Protein AF-A0A1X2G6U3-F1 (afdb_monomer)

Structure (mmCIF, N/CA/C/O backbone):
data_AF-A0A1X2G6U3-F1
#
_entry.id   AF-A0A1X2G6U3-F1
#
loop_
_atom_site.group_PDB
_atom_site.id
_atom_site.type_symbol
_atom_site.label_atom_id
_atom_site.label_alt_id
_atom_site.label_comp_id
_atom_site.label_asym_id
_atom_site.label_entity_id
_atom_site.label_seq_id
_atom_site.pdbx_PDB_ins_code
_atom_site.Cartn_x
_atom_site.Cartn_y
_atom_site.Cartn_z
_atom_site.occupancy
_atom_site.B_iso_or_equiv
_atom_site.auth_seq_id
_atom_site.auth_comp_id
_atom_site.auth_asym_id
_atom_site.auth_atom_id
_atom_site.pdbx_PDB_model_num
ATOM 1 N N . TYR A 1 1 ? -3.311 -11.163 5.238 1.00 87.75 1 TYR A N 1
ATOM 2 C CA . TYR A 1 1 ? -4.043 -9.882 5.282 1.00 87.75 1 TYR A CA 1
ATOM 3 C C . TYR A 1 1 ? -3.046 -8.789 5.604 1.00 87.75 1 TYR A C 1
ATOM 5 O O . TYR A 1 1 ? -2.044 -9.113 6.230 1.00 87.75 1 TYR A O 1
ATOM 13 N N . TYR A 1 2 ? -3.281 -7.554 5.162 1.00 91.25 2 TYR A N 1
ATOM 14 C CA . TYR A 1 2 ? -2.396 -6.427 5.473 1.00 91.25 2 TYR A CA 1
ATOM 15 C C . TYR A 1 2 ? -2.404 -6.128 6.968 1.00 91.25 2 TYR A C 1
ATOM 17 O O . TYR A 1 2 ? -1.353 -5.968 7.567 1.00 91.25 2 TYR A O 1
ATOM 25 N N . ILE A 1 3 ? -3.585 -6.126 7.581 1.00 94.50 3 ILE A N 1
ATOM 26 C CA . ILE A 1 3 ? -3.752 -5.817 8.998 1.00 94.50 3 ILE A CA 1
ATOM 27 C C . ILE A 1 3 ? -4.195 -7.081 9.732 1.00 94.50 3 ILE A C 1
ATOM 29 O O . ILE A 1 3 ? -5.223 -7.676 9.395 1.00 94.50 3 ILE A O 1
ATOM 33 N N . GLY A 1 4 ? -3.410 -7.485 10.725 1.00 93.31 4 GLY A N 1
ATOM 34 C CA . GLY A 1 4 ? -3.736 -8.527 11.688 1.00 93.31 4 GLY A CA 1
ATOM 35 C C . GLY A 1 4 ? -4.617 -8.017 12.829 1.00 93.31 4 GLY A C 1
ATOM 36 O O . GLY A 1 4 ? -4.629 -6.825 13.141 1.00 93.31 4 GLY A O 1
ATOM 37 N N . GLN A 1 5 ? -5.329 -8.925 13.498 1.00 92.00 5 GLN A N 1
ATOM 38 C CA . GLN A 1 5 ? -6.223 -8.570 14.606 1.00 92.00 5 GLN A CA 1
ATOM 39 C C . GLN A 1 5 ? -5.439 -7.922 15.750 1.00 92.00 5 GLN A C 1
ATOM 41 O O . GLN A 1 5 ? -5.909 -6.964 16.356 1.00 92.00 5 GLN A O 1
ATOM 46 N N . ARG A 1 6 ? -4.225 -8.412 16.033 1.00 91.38 6 ARG A N 1
ATOM 47 C CA . ARG A 1 6 ? -3.395 -7.877 17.119 1.00 91.38 6 ARG A CA 1
ATOM 48 C C . ARG A 1 6 ? -2.986 -6.427 16.866 1.00 91.38 6 ARG A C 1
ATOM 50 O O . ARG A 1 6 ? -3.086 -5.613 17.779 1.00 91.38 6 ARG A O 1
ATOM 57 N N . ALA A 1 7 ? -2.538 -6.118 15.649 1.00 93.44 7 ALA A N 1
ATOM 58 C CA . ALA A 1 7 ? -2.133 -4.766 15.272 1.00 93.44 7 ALA A CA 1
ATOM 59 C C . ALA A 1 7 ? -3.330 -3.807 15.284 1.00 93.44 7 ALA A C 1
ATOM 61 O O . ALA A 1 7 ? -3.250 -2.733 15.873 1.00 93.44 7 ALA A O 1
ATOM 62 N N . ALA A 1 8 ? -4.465 -4.232 14.720 1.00 94.31 8 ALA A N 1
ATOM 63 C CA . ALA A 1 8 ? -5.680 -3.425 14.705 1.00 94.31 8 ALA A CA 1
ATOM 64 C C . ALA A 1 8 ? -6.175 -3.093 16.121 1.00 94.31 8 ALA A C 1
ATOM 66 O O . ALA A 1 8 ? -6.489 -1.941 16.412 1.00 94.31 8 ALA A O 1
ATOM 67 N N . THR A 1 9 ? -6.198 -4.084 17.020 1.00 91.81 9 THR A N 1
ATOM 68 C CA . THR A 1 9 ? -6.572 -3.870 18.424 1.00 91.81 9 THR A CA 1
ATOM 69 C C . THR A 1 9 ? -5.595 -2.935 19.133 1.00 91.81 9 THR A C 1
ATOM 71 O O . THR A 1 9 ? -6.043 -2.091 19.901 1.00 91.81 9 THR A O 1
ATOM 74 N N . ALA A 1 10 ? -4.286 -3.053 18.878 1.00 92.25 10 ALA A N 1
ATOM 75 C CA . ALA A 1 10 ? -3.291 -2.170 19.483 1.00 92.25 10 ALA A CA 1
ATOM 76 C C . ALA A 1 10 ? -3.537 -0.701 19.101 1.00 92.25 10 ALA A C 1
ATOM 78 O O . ALA A 1 10 ? -3.683 0.125 19.996 1.00 92.25 10 ALA A O 1
ATOM 79 N N . ILE A 1 11 ? -3.700 -0.406 17.806 1.00 93.19 11 ILE A N 1
ATOM 80 C CA . ILE A 1 11 ? -3.955 0.957 17.307 1.00 93.19 11 ILE A CA 1
ATOM 81 C C . ILE A 1 11 ? -5.259 1.521 17.883 1.00 93.19 11 ILE A C 1
ATOM 83 O O . ILE A 1 11 ? -5.295 2.633 18.396 1.00 93.19 11 ILE A O 1
ATOM 87 N N . ILE A 1 12 ? -6.344 0.745 17.852 1.00 92.31 12 ILE A N 1
ATOM 88 C CA . ILE A 1 12 ? -7.645 1.211 18.356 1.00 92.31 12 ILE A CA 1
ATOM 89 C C . ILE A 1 12 ? -7.614 1.447 19.866 1.00 92.31 12 ILE A C 1
ATOM 91 O O . ILE A 1 12 ? -8.265 2.371 20.356 1.00 92.31 12 ILE A O 1
ATOM 95 N N . SER A 1 13 ? -6.834 0.647 20.600 1.00 89.56 13 SER A N 1
ATOM 96 C CA . SER A 1 13 ? -6.711 0.794 22.048 1.00 89.56 13 SER A CA 1
ATOM 97 C C . SER A 1 13 ? -6.040 2.101 22.484 1.00 89.56 13 SER A C 1
ATOM 99 O O . SER A 1 13 ? -6.204 2.510 23.632 1.00 89.56 13 SER A O 1
ATOM 101 N N . GLU A 1 14 ? -5.335 2.788 21.578 1.00 87.44 14 GLU A N 1
ATOM 102 C CA . GLU A 1 14 ? -4.758 4.109 21.847 1.00 87.44 14 GLU A CA 1
ATOM 103 C C . GLU A 1 14 ? -5.831 5.193 22.013 1.00 87.44 14 GLU A C 1
ATOM 105 O O . GLU A 1 14 ? -5.627 6.137 22.775 1.00 87.44 14 GLU A O 1
ATOM 110 N N . ALA A 1 15 ? -6.987 5.048 21.354 1.00 81.56 15 ALA A N 1
ATOM 111 C CA . ALA A 1 15 ? -8.113 5.975 21.487 1.00 81.56 15 ALA A CA 1
ATOM 112 C C . ALA A 1 15 ? -9.044 5.632 22.667 1.00 81.56 15 ALA A C 1
ATOM 114 O O . ALA A 1 15 ? -9.817 6.473 23.114 1.00 81.56 15 ALA A O 1
ATOM 115 N N . GLY A 1 16 ? -9.002 4.402 23.190 1.00 80.62 16 GLY A N 1
ATOM 116 C CA . GLY A 1 16 ? -9.842 3.989 24.315 1.00 80.62 16 GLY A CA 1
ATOM 117 C C . GLY A 1 16 ? -9.989 2.475 24.450 1.00 80.62 16 GLY A C 1
ATOM 118 O O . GLY A 1 16 ? -9.319 1.698 23.783 1.00 80.62 16 GLY A O 1
ATOM 119 N N . SER A 1 17 ? -10.899 2.013 25.310 1.00 83.88 17 SER A N 1
ATOM 120 C CA . SER A 1 17 ? -11.164 0.572 25.510 1.00 83.88 17 SER A CA 1
ATOM 121 C C . SER A 1 17 ? -12.104 -0.013 24.445 1.00 83.88 17 SER A C 1
ATOM 123 O O . SER A 1 17 ? -13.059 -0.718 24.771 1.00 83.88 17 SER A O 1
ATOM 125 N N . TYR A 1 18 ? -11.851 0.293 23.173 1.00 85.88 18 TYR A N 1
ATOM 126 C CA . TYR A 1 18 ? -12.651 -0.178 22.044 1.00 85.88 18 TYR A CA 1
ATOM 127 C C . TYR A 1 18 ? -12.038 -1.424 21.407 1.00 85.88 18 TYR A C 1
ATOM 129 O O . TYR A 1 18 ? -10.840 -1.690 21.511 1.00 85.88 18 TYR A O 1
ATOM 137 N N . GLN A 1 19 ? -12.876 -2.205 20.731 1.00 87.19 19 GLN A N 1
ATOM 138 C CA . GLN A 1 19 ? -12.450 -3.376 19.974 1.00 87.19 19 GLN A CA 1
ATOM 139 C C . GLN A 1 19 ? -13.034 -3.316 18.569 1.00 87.19 19 GLN A C 1
ATOM 141 O O . GLN A 1 19 ? -14.198 -2.965 18.387 1.00 87.19 19 GLN A O 1
ATOM 146 N N . ILE A 1 20 ? -12.234 -3.709 17.580 1.00 91.56 20 ILE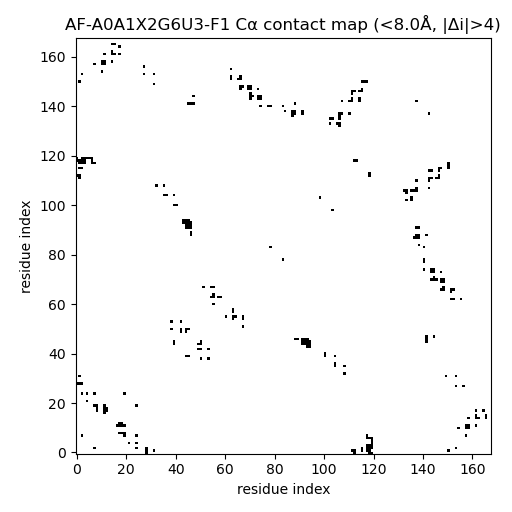 A N 1
ATOM 147 C CA . ILE A 1 20 ? -12.707 -3.884 16.209 1.00 91.56 20 ILE A CA 1
ATOM 148 C C . ILE A 1 20 ? -13.248 -5.290 16.004 1.00 91.56 20 ILE A C 1
ATOM 150 O O . ILE A 1 20 ? -12.589 -6.283 16.330 1.00 91.56 20 ILE A O 1
ATOM 154 N N . SER A 1 21 ? -14.448 -5.370 15.433 1.00 93.19 21 SER A N 1
ATOM 155 C CA . SER A 1 21 ? -15.021 -6.641 15.008 1.00 93.19 21 SER A CA 1
ATOM 156 C C . SER A 1 21 ? -14.231 -7.226 13.836 1.00 93.19 21 SER A C 1
ATOM 158 O O . SER A 1 21 ? -13.657 -6.504 13.016 1.00 93.19 21 SER A O 1
ATOM 160 N N . SER A 1 22 ? -14.226 -8.554 13.724 1.00 93.12 22 SER A N 1
ATOM 161 C CA . SER A 1 22 ? -13.545 -9.236 12.620 1.00 93.12 22 SER A CA 1
ATOM 162 C C . SER A 1 22 ? -14.102 -8.833 11.250 1.00 93.12 22 SER A C 1
ATOM 164 O O . SER A 1 22 ? -13.326 -8.664 10.314 1.00 93.12 22 SER A O 1
ATOM 166 N N . ASP A 1 23 ? -15.411 -8.589 11.144 1.00 94.69 23 ASP A N 1
ATOM 167 C CA . ASP A 1 23 ? -16.059 -8.167 9.895 1.00 94.69 23 ASP A CA 1
ATOM 168 C C . ASP A 1 23 ? -15.616 -6.760 9.457 1.00 94.69 23 ASP A C 1
ATOM 170 O O . ASP A 1 23 ? -15.350 -6.519 8.275 1.00 94.69 23 ASP A O 1
ATOM 174 N N . ALA A 1 24 ? -15.478 -5.827 10.408 1.00 94.31 24 ALA A N 1
ATOM 175 C CA . ALA A 1 24 ? -14.969 -4.487 10.125 1.00 94.31 24 ALA A CA 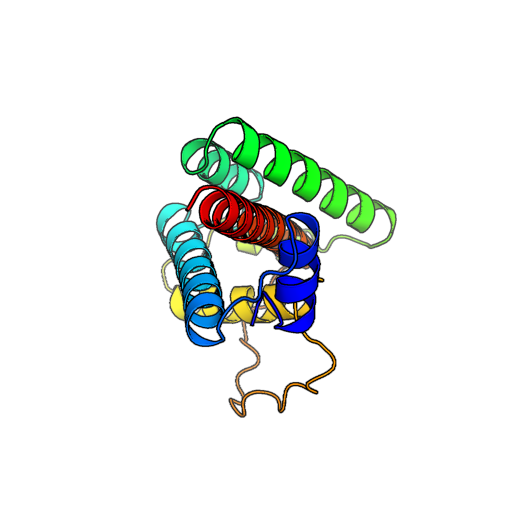1
ATOM 176 C C . ALA A 1 24 ? -13.500 -4.543 9.685 1.00 94.31 24 ALA A C 1
ATOM 178 O O . ALA A 1 24 ? -13.131 -3.945 8.674 1.00 94.31 24 ALA A O 1
ATOM 179 N N . LEU A 1 25 ? -12.672 -5.328 10.379 1.00 95.25 25 LEU A N 1
ATOM 180 C CA . LEU A 1 25 ? -11.272 -5.524 10.004 1.00 95.25 25 LEU A CA 1
ATOM 181 C C . LEU A 1 25 ? -11.126 -6.185 8.622 1.00 95.25 25 LEU A C 1
ATOM 183 O O . LEU A 1 25 ? -10.251 -5.807 7.837 1.00 95.25 25 LEU A O 1
ATOM 187 N N 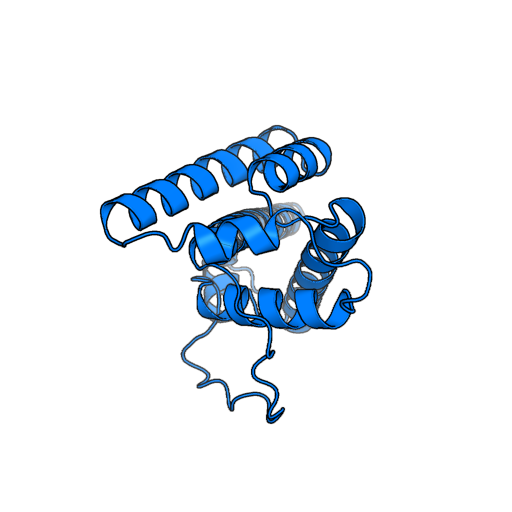. GLN A 1 26 ? -11.985 -7.154 8.300 1.00 95.44 26 GLN A N 1
ATOM 188 C CA . GLN A 1 26 ? -12.026 -7.771 6.977 1.00 95.44 26 GLN A CA 1
ATOM 189 C C . GLN A 1 26 ? -12.386 -6.743 5.900 1.00 95.44 26 GLN A C 1
ATOM 191 O O . GLN A 1 26 ? -11.730 -6.704 4.859 1.00 95.44 26 GLN A O 1
ATOM 196 N N . SER A 1 27 ? -13.367 -5.881 6.168 1.00 97.12 27 SER A N 1
ATOM 197 C CA . SER A 1 27 ? -13.784 -4.814 5.251 1.00 97.12 27 SER A CA 1
ATOM 198 C C . SER A 1 27 ? -12.655 -3.811 4.987 1.00 97.12 27 SER A C 1
ATOM 200 O O . SER A 1 27 ? -12.425 -3.437 3.839 1.00 97.12 27 SER A O 1
ATOM 202 N N . ILE A 1 28 ? -11.882 -3.432 6.014 1.00 96.56 28 ILE A N 1
ATOM 203 C CA . ILE A 1 28 ? -10.704 -2.561 5.846 1.00 96.56 28 ILE A CA 1
ATOM 204 C C . ILE A 1 28 ? -9.641 -3.248 4.978 1.00 96.56 28 ILE A C 1
ATOM 206 O O . ILE A 1 28 ? -9.093 -2.636 4.066 1.00 96.56 28 ILE A O 1
ATOM 210 N N . ASN A 1 29 ? -9.362 -4.533 5.210 1.00 96.69 29 ASN A N 1
ATOM 211 C CA . ASN A 1 29 ? -8.399 -5.269 4.390 1.00 96.69 29 ASN A CA 1
ATOM 212 C C . ASN A 1 29 ? -8.846 -5.391 2.922 1.00 96.69 29 ASN A C 1
ATOM 214 O O . ASN A 1 29 ? -8.013 -5.262 2.028 1.00 96.69 2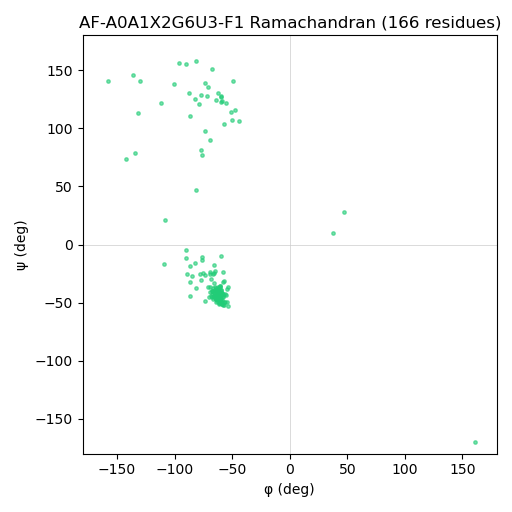9 ASN A O 1
ATOM 218 N N . GLN A 1 30 ? -10.140 -5.608 2.670 1.00 97.00 30 GLN A N 1
ATOM 219 C CA . GLN A 1 30 ? -10.706 -5.614 1.315 1.00 97.00 30 GLN A CA 1
ATOM 220 C C . GLN A 1 30 ? -10.607 -4.235 0.656 1.00 97.00 30 GLN A C 1
ATOM 222 O O . GLN A 1 30 ? -10.267 -4.135 -0.518 1.00 97.00 30 GLN A O 1
ATOM 227 N N . PHE A 1 31 ? -10.833 -3.162 1.416 1.00 96.88 31 PHE A N 1
ATOM 228 C CA . PHE A 1 31 ? -10.626 -1.804 0.926 1.00 96.88 31 PHE A CA 1
ATOM 229 C C . PHE A 1 31 ? -9.170 -1.569 0.487 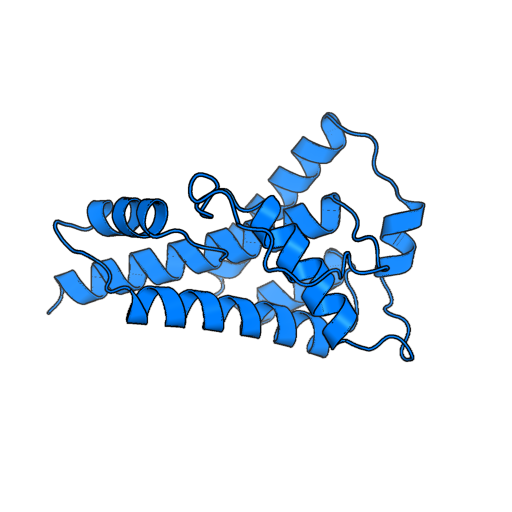1.00 96.88 31 PHE A C 1
ATOM 231 O O . PHE A 1 31 ? -8.943 -1.019 -0.587 1.00 96.88 31 PHE A O 1
ATOM 238 N N . LEU A 1 32 ? -8.177 -2.027 1.259 1.00 96.88 32 LEU A N 1
ATOM 239 C CA . LEU A 1 32 ? -6.761 -1.916 0.876 1.00 96.88 32 LEU A CA 1
ATOM 240 C C . LEU A 1 32 ? -6.424 -2.732 -0.384 1.00 96.88 32 LEU A C 1
ATOM 242 O O . LEU A 1 32 ? -5.658 -2.265 -1.229 1.00 96.88 32 LEU A O 1
ATOM 246 N N . ASP A 1 33 ? -7.028 -3.914 -0.536 1.00 96.25 33 ASP A N 1
ATOM 247 C CA . ASP A 1 33 ? -6.923 -4.729 -1.752 1.00 96.25 33 ASP A CA 1
ATOM 248 C C . ASP A 1 33 ? -7.419 -3.962 -2.994 1.00 96.25 33 ASP A C 1
ATOM 250 O O . ASP A 1 33 ? -6.735 -3.934 -4.026 1.00 96.25 33 ASP A O 1
ATOM 254 N N . GLU A 1 34 ? -8.568 -3.290 -2.877 1.00 96.00 34 GLU A N 1
ATOM 255 C CA . GLU A 1 34 ? -9.160 -2.467 -3.939 1.00 96.00 34 GLU A CA 1
ATOM 256 C C . GLU A 1 34 ? -8.361 -1.192 -4.224 1.00 96.00 34 GLU A C 1
ATOM 258 O O . GLU A 1 34 ? -8.218 -0.797 -5.384 1.00 96.00 34 GLU A O 1
ATOM 263 N N . VAL A 1 35 ? -7.786 -0.558 -3.197 1.00 95.00 35 VAL A N 1
ATOM 264 C CA . VAL A 1 35 ? -6.867 0.578 -3.367 1.00 95.00 35 VAL A CA 1
ATOM 265 C C . VAL A 1 35 ? -5.666 0.158 -4.208 1.00 95.00 35 VAL A C 1
ATOM 267 O O . VAL A 1 35 ? -5.331 0.844 -5.176 1.00 95.00 35 VAL A O 1
ATOM 270 N N . LEU A 1 36 ? -5.045 -0.981 -3.886 1.00 96.06 36 LEU A N 1
ATOM 271 C CA . LEU A 1 36 ? -3.898 -1.486 -4.636 1.00 96.06 36 LEU A CA 1
ATOM 272 C C . LEU A 1 36 ? -4.279 -1.822 -6.086 1.00 96.06 36 LEU A C 1
ATOM 274 O O . LEU A 1 36 ? -3.561 -1.440 -7.011 1.00 96.06 36 LEU A O 1
ATOM 278 N N . MET A 1 37 ? -5.416 -2.493 -6.301 1.00 95.44 37 MET A N 1
ATOM 279 C CA . MET A 1 37 ? -5.914 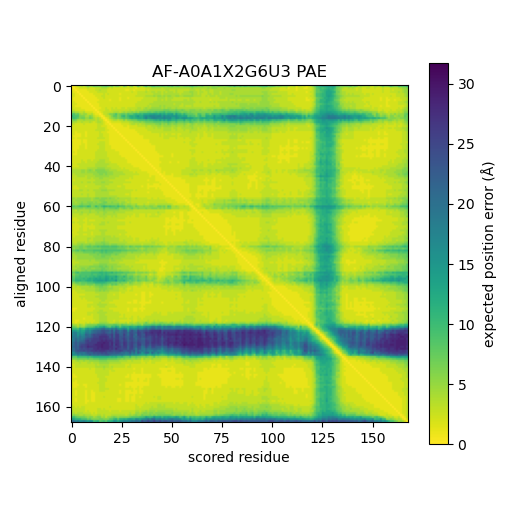-2.799 -7.647 1.00 95.44 37 MET A CA 1
ATOM 280 C C . MET A 1 37 ? -6.171 -1.521 -8.453 1.00 95.44 37 MET A C 1
ATOM 282 O O . MET A 1 37 ? -5.699 -1.388 -9.584 1.00 95.44 37 MET A O 1
ATOM 286 N N . THR A 1 38 ? -6.871 -0.556 -7.856 1.00 95.06 38 THR A N 1
ATOM 287 C CA . THR A 1 38 ? -7.202 0.724 -8.492 1.00 95.06 38 THR A CA 1
ATOM 288 C C . THR A 1 38 ? -5.942 1.494 -8.863 1.00 95.06 38 THR A C 1
ATOM 290 O O . THR A 1 38 ? -5.854 2.021 -9.971 1.00 95.06 38 THR A O 1
ATOM 293 N N . LEU A 1 39 ? -4.946 1.530 -7.975 1.00 94.69 39 LEU A N 1
ATOM 294 C CA . LEU A 1 39 ? -3.668 2.181 -8.238 1.00 94.69 39 LEU A CA 1
ATOM 295 C C . LEU A 1 39 ? -3.011 1.594 -9.494 1.00 94.69 39 LEU A C 1
ATOM 297 O O . LEU A 1 39 ? -2.724 2.338 -10.428 1.00 94.69 39 LEU A O 1
ATOM 301 N N . ILE A 1 40 ? -2.869 0.267 -9.566 1.00 93.69 40 ILE A N 1
ATOM 302 C CA . ILE A 1 40 ? -2.248 -0.419 -10.709 1.00 93.69 40 ILE A CA 1
ATOM 303 C C . ILE A 1 40 ? -3.042 -0.179 -12.003 1.00 93.69 40 ILE A C 1
ATOM 305 O O . ILE A 1 40 ? -2.452 0.091 -13.049 1.00 93.69 40 ILE A O 1
ATOM 309 N N . GLN A 1 41 ? -4.377 -0.240 -11.952 1.00 93.62 41 GLN A N 1
ATOM 310 C CA . GLN A 1 41 ? -5.236 0.012 -13.115 1.00 93.62 41 GLN A CA 1
ATOM 311 C C . GLN A 1 41 ? -5.100 1.443 -13.650 1.00 93.62 41 GLN A C 1
ATOM 313 O O . GLN A 1 41 ? -5.171 1.666 -14.860 1.00 93.62 41 GLN A O 1
ATOM 318 N N . ARG A 1 42 ? -4.929 2.423 -12.756 1.00 93.50 42 ARG A N 1
ATOM 319 C CA . ARG A 1 42 ? -4.832 3.842 -13.118 1.00 93.50 42 ARG A CA 1
ATOM 320 C C . ARG A 1 42 ? -3.439 4.238 -13.580 1.00 93.50 42 ARG A C 1
ATOM 322 O O . ARG A 1 42 ? -3.336 5.067 -14.480 1.00 93.50 42 ARG A O 1
ATOM 329 N N . THR A 1 43 ? -2.391 3.687 -12.973 1.00 92.88 43 THR A N 1
ATOM 330 C CA . THR A 1 43 ? -1.009 4.033 -13.320 1.00 92.88 43 THR A CA 1
ATOM 331 C C . THR A 1 43 ? -0.475 3.202 -14.479 1.00 92.88 43 THR A C 1
ATOM 333 O O . THR A 1 43 ? 0.358 3.705 -15.227 1.00 92.88 43 THR A O 1
ATOM 336 N N . GLN A 1 44 ? -0.907 1.939 -14.613 1.00 92.44 44 GLN A N 1
ATOM 337 C CA . GLN A 1 44 ? -0.320 0.934 -15.519 1.00 92.44 44 GLN A CA 1
ATOM 338 C C . GLN A 1 44 ? 1.220 0.871 -15.424 1.00 92.44 44 GLN A C 1
ATOM 340 O O . GLN A 1 44 ? 1.931 0.538 -16.371 1.00 92.44 44 GLN A O 1
ATOM 345 N N . SER A 1 45 ? 1.741 1.231 -14.251 1.00 94.06 45 SER A N 1
ATOM 346 C CA . SER A 1 45 ? 3.150 1.490 -13.988 1.00 94.06 45 SER A CA 1
ATOM 347 C C . SER A 1 45 ? 3.420 1.331 -12.498 1.00 94.06 45 SER A C 1
ATOM 349 O O . SER A 1 45 ? 2.613 1.759 -11.667 1.00 94.06 45 SER A O 1
ATOM 351 N N . LEU A 1 46 ? 4.572 0.750 -12.167 1.00 95.25 46 LEU A N 1
ATOM 352 C CA . LEU A 1 46 ? 5.107 0.691 -10.806 1.00 95.25 46 LEU A CA 1
ATOM 353 C C . LEU A 1 46 ? 6.329 1.607 -10.636 1.00 95.25 46 LEU A C 1
ATOM 355 O O . LEU A 1 46 ? 7.137 1.407 -9.731 1.00 95.25 46 LEU A O 1
ATOM 359 N N . ASP A 1 47 ? 6.477 2.609 -11.509 1.00 96.88 47 ASP A N 1
ATOM 360 C CA . ASP A 1 47 ? 7.436 3.692 -11.303 1.00 96.88 47 ASP A CA 1
ATOM 361 C C . ASP A 1 47 ? 7.034 4.485 -10.054 1.00 96.88 47 ASP A C 1
ATOM 363 O O . ASP A 1 47 ? 5.914 5.000 -9.969 1.00 96.88 47 ASP A O 1
ATOM 367 N N . LEU A 1 48 ? 7.948 4.612 -9.089 1.00 97.56 48 LEU A N 1
ATOM 368 C CA . LEU A 1 48 ? 7.664 5.297 -7.829 1.00 97.56 48 LEU A CA 1
ATOM 369 C C . LEU A 1 48 ? 7.222 6.747 -8.038 1.00 97.56 48 LEU A C 1
ATOM 371 O O . LEU A 1 48 ? 6.396 7.245 -7.280 1.00 97.56 48 LEU A O 1
ATOM 375 N N . SER A 1 49 ? 7.722 7.423 -9.076 1.00 97.50 49 SER A N 1
ATOM 376 C CA . SER A 1 49 ? 7.317 8.798 -9.386 1.00 97.50 49 SER A CA 1
ATOM 377 C C . SER A 1 49 ? 5.856 8.882 -9.843 1.00 97.50 49 SER A C 1
ATOM 379 O O . SER A 1 49 ? 5.122 9.771 -9.407 1.00 97.50 49 SER A O 1
ATOM 381 N N . VAL A 1 50 ? 5.404 7.917 -10.650 1.00 97.25 50 VAL A N 1
ATOM 382 C CA . VAL A 1 50 ? 4.017 7.821 -11.125 1.00 97.25 50 VAL A CA 1
ATOM 383 C C . VAL A 1 50 ? 3.089 7.444 -9.973 1.00 97.25 50 VAL A C 1
ATOM 385 O O . VAL A 1 50 ? 2.052 8.085 -9.783 1.00 97.25 50 VAL A O 1
ATOM 388 N N . VAL A 1 51 ? 3.486 6.456 -9.163 1.00 96.94 51 VAL A N 1
ATOM 389 C CA . VAL A 1 51 ? 2.765 6.049 -7.947 1.00 96.94 51 VAL A CA 1
ATOM 390 C C . VAL A 1 51 ? 2.618 7.237 -6.998 1.00 96.94 51 VAL A C 1
ATOM 392 O O . VAL A 1 51 ? 1.502 7.555 -6.590 1.00 96.94 51 VAL A O 1
ATOM 395 N N . LYS A 1 52 ? 3.711 7.954 -6.714 1.00 97.62 52 LYS A N 1
ATOM 396 C CA . LYS A 1 52 ? 3.721 9.164 -5.883 1.00 97.62 52 LYS A CA 1
ATOM 397 C C . LYS A 1 52 ? 2.716 10.197 -6.368 1.00 97.62 52 LYS A C 1
ATOM 399 O O . LYS A 1 52 ? 1.888 10.666 -5.588 1.00 97.62 52 LYS A O 1
ATOM 404 N N . SER A 1 53 ? 2.775 10.559 -7.648 1.00 96.62 53 SER A N 1
ATOM 405 C CA . SER A 1 53 ? 1.845 11.530 -8.225 1.00 96.62 53 SER A CA 1
ATOM 406 C C . SER A 1 53 ? 0.394 11.068 -8.108 1.00 96.62 53 SER A C 1
ATOM 408 O O . SER A 1 53 ? -0.474 11.876 -7.785 1.00 96.62 53 SER A O 1
ATOM 410 N N . HIS A 1 54 ? 0.120 9.781 -8.328 1.00 95.50 54 HIS A N 1
ATOM 411 C CA . HIS A 1 54 ? -1.230 9.239 -8.217 1.00 95.50 54 HIS A CA 1
ATOM 412 C C . HIS A 1 54 ? -1.753 9.277 -6.774 1.00 95.50 54 HIS A C 1
ATOM 414 O O . HIS A 1 54 ? -2.854 9.766 -6.531 1.00 95.50 54 HIS A O 1
ATOM 420 N N . VAL A 1 55 ? -0.943 8.845 -5.808 1.00 95.12 55 VAL A N 1
ATOM 421 C CA . VAL A 1 55 ? -1.295 8.828 -4.380 1.00 95.12 55 VAL A CA 1
ATOM 422 C C . VAL A 1 55 ? -1.547 10.237 -3.844 1.00 95.12 55 VAL A C 1
ATOM 424 O O . VAL A 1 55 ? -2.536 10.457 -3.148 1.00 95.12 55 VAL A O 1
ATOM 427 N N . LEU A 1 56 ? -0.714 11.217 -4.216 1.00 95.75 56 LEU A N 1
ATOM 428 C CA . LEU A 1 56 ? -0.903 12.619 -3.815 1.00 95.75 56 LEU A CA 1
ATOM 429 C C . LEU A 1 56 ? -2.171 13.257 -4.399 1.00 95.75 56 LEU A C 1
ATOM 431 O O . LEU A 1 56 ? -2.680 14.215 -3.819 1.00 95.75 56 LEU A O 1
ATOM 435 N N . ASN A 1 57 ? -2.665 12.747 -5.529 1.00 93.00 57 ASN A N 1
ATOM 436 C CA . ASN A 1 57 ? -3.925 13.187 -6.128 1.00 93.00 57 ASN A CA 1
ATOM 437 C C . ASN A 1 57 ? -5.144 12.464 -5.536 1.00 93.00 57 ASN A C 1
ATOM 439 O O . ASN A 1 57 ? -6.243 13.014 -5.570 1.00 93.00 57 ASN A O 1
ATOM 443 N N . LEU A 1 58 ? -4.965 11.240 -5.033 1.00 89.75 58 LEU A N 1
ATOM 444 C CA . LEU A 1 58 ? -6.045 10.399 -4.517 1.00 89.75 58 LEU A CA 1
ATOM 445 C C . LEU A 1 58 ? -6.353 10.669 -3.039 1.00 89.75 58 LEU A C 1
ATOM 447 O O . LEU A 1 58 ? -7.518 10.723 -2.652 1.00 89.75 58 LEU A O 1
ATOM 451 N N . LEU A 1 59 ? -5.320 10.802 -2.204 1.00 90.44 59 LEU A N 1
ATOM 452 C CA . LEU A 1 59 ? -5.474 10.883 -0.752 1.00 90.44 59 LEU A CA 1
ATOM 453 C C . LEU A 1 59 ? -5.644 12.328 -0.258 1.00 90.44 59 LEU A C 1
ATOM 455 O O . LEU A 1 59 ? -5.135 13.267 -0.880 1.00 90.44 59 LEU A O 1
ATOM 459 N N . PRO A 1 60 ? -6.286 12.533 0.912 1.00 90.31 60 PRO A N 1
ATOM 460 C CA . PRO A 1 60 ? -6.275 13.819 1.599 1.00 90.31 60 PRO A CA 1
ATOM 461 C C . PRO A 1 60 ? -4.853 14.373 1.736 1.00 90.31 60 PRO A C 1
ATOM 463 O O . PRO A 1 60 ? -3.908 13.638 2.023 1.00 90.31 60 PRO A O 1
ATOM 466 N N . ARG A 1 61 ? -4.695 15.691 1.558 1.00 85.88 61 ARG A N 1
ATOM 467 C CA . ARG A 1 61 ? -3.382 16.332 1.363 1.00 85.88 61 ARG A CA 1
ATOM 468 C C . ARG A 1 61 ? -2.353 16.021 2.457 1.00 85.88 61 ARG A C 1
ATOM 470 O O . ARG A 1 61 ? -1.174 15.911 2.136 1.00 85.88 61 ARG A O 1
ATOM 477 N N . SER A 1 62 ? -2.761 15.938 3.723 1.00 91.31 62 SER A N 1
ATOM 478 C CA . SER A 1 62 ? -1.867 15.582 4.836 1.00 91.31 62 SER A CA 1
ATOM 479 C C . SER A 1 62 ? -1.512 14.096 4.823 1.00 91.31 62 SER A C 1
ATOM 481 O O . SER A 1 62 ? -0.330 13.770 4.856 1.00 91.31 62 SER A O 1
ATOM 483 N N . LEU A 1 63 ? -2.509 13.214 4.691 1.00 92.19 63 LEU A N 1
ATOM 484 C CA . LEU A 1 63 ? -2.317 11.763 4.644 1.00 92.19 63 LEU A CA 1
ATOM 485 C C . LEU A 1 63 ? -1.401 11.354 3.488 1.00 92.19 63 LEU A C 1
ATOM 487 O O . LEU A 1 63 ? -0.401 10.679 3.706 1.00 92.19 63 LEU A O 1
ATOM 491 N N . GLY A 1 64 ? -1.702 11.822 2.273 1.00 94.44 64 GLY A N 1
ATOM 492 C CA . GLY A 1 64 ? -0.906 11.508 1.091 1.00 94.44 64 GLY A CA 1
ATOM 493 C C . GLY A 1 64 ? 0.537 11.988 1.221 1.00 94.44 64 GLY A C 1
ATOM 494 O O . GLY A 1 64 ? 1.458 11.244 0.913 1.00 94.44 64 GLY A O 1
ATOM 495 N N . LYS A 1 65 ? 0.768 13.207 1.725 1.00 96.44 65 LYS A N 1
ATOM 496 C CA . LYS A 1 65 ? 2.135 13.713 1.925 1.00 96.44 65 LYS A CA 1
ATOM 497 C C . LYS A 1 65 ? 2.917 12.893 2.943 1.00 96.44 65 LYS A C 1
ATOM 499 O O . LYS A 1 65 ? 4.059 12.556 2.657 1.00 96.44 65 LYS A O 1
ATOM 504 N N . ASN A 1 66 ? 2.317 12.593 4.092 1.00 96.38 66 ASN A N 1
ATOM 505 C CA . ASN A 1 66 ? 2.987 11.842 5.150 1.00 96.38 66 ASN A CA 1
ATOM 506 C C . ASN A 1 66 ? 3.327 10.425 4.672 1.00 96.38 66 ASN A C 1
ATOM 508 O O . ASN A 1 66 ? 4.479 10.021 4.772 1.00 96.38 66 ASN A O 1
ATOM 512 N N . ALA A 1 67 ? 2.370 9.739 4.036 1.00 97.00 67 ALA A N 1
ATOM 513 C CA . ALA A 1 67 ? 2.578 8.405 3.477 1.00 97.00 67 ALA A CA 1
ATOM 514 C C . ALA A 1 67 ? 3.714 8.368 2.440 1.00 97.00 67 ALA A C 1
ATOM 516 O O . ALA A 1 67 ? 4.540 7.463 2.455 1.00 97.00 67 ALA A O 1
ATOM 517 N N . ILE A 1 68 ? 3.785 9.367 1.552 1.00 98.12 68 ILE A N 1
ATOM 518 C CA . ILE A 1 68 ? 4.859 9.458 0.554 1.00 98.12 68 ILE A CA 1
ATOM 519 C C . ILE A 1 68 ? 6.216 9.743 1.194 1.00 98.12 68 ILE A C 1
ATOM 521 O O . ILE A 1 68 ? 7.203 9.146 0.774 1.00 98.12 68 ILE A O 1
ATOM 525 N N . VAL A 1 69 ? 6.285 10.648 2.174 1.00 98.06 69 VAL A N 1
ATOM 526 C CA . VAL A 1 69 ? 7.546 10.965 2.862 1.00 98.06 69 VAL A CA 1
ATOM 527 C C . VAL A 1 69 ? 8.091 9.730 3.570 1.00 98.06 69 VAL A C 1
ATOM 529 O O . VAL A 1 69 ? 9.274 9.431 3.413 1.00 98.06 69 VAL A O 1
ATOM 532 N N . GLU A 1 70 ? 7.239 8.992 4.281 1.00 97.62 70 GLU A N 1
A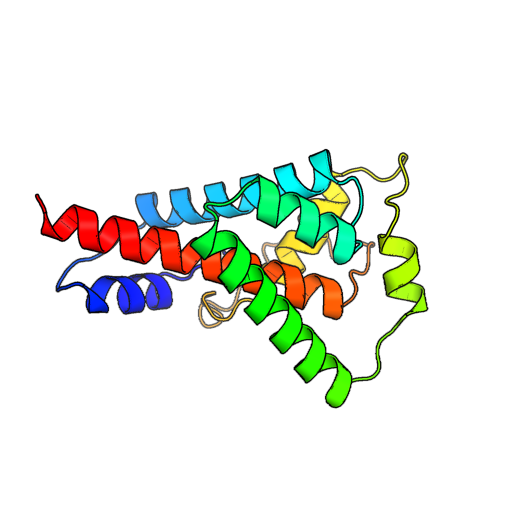TOM 533 C CA . GLU A 1 70 ? 7.666 7.771 4.962 1.00 97.62 70 GLU A CA 1
ATOM 534 C C . GLU A 1 70 ? 8.104 6.696 3.965 1.00 97.62 70 GLU A C 1
ATOM 536 O O . GLU A 1 70 ? 9.175 6.113 4.103 1.00 97.62 70 GLU A O 1
ATOM 541 N N . ALA A 1 71 ? 7.336 6.485 2.894 1.00 98.31 71 ALA A N 1
ATOM 542 C CA . ALA A 1 71 ? 7.686 5.508 1.869 1.00 98.31 71 ALA A CA 1
ATOM 543 C C . ALA A 1 71 ? 9.024 5.835 1.176 1.00 98.31 71 ALA A C 1
ATOM 545 O O . ALA A 1 71 ? 9.814 4.938 0.876 1.00 98.31 71 ALA A O 1
ATOM 546 N N . GLU A 1 72 ? 9.312 7.119 0.934 1.00 98.19 72 GLU A N 1
ATOM 547 C CA . GLU A 1 72 ? 10.611 7.565 0.414 1.00 98.19 72 GLU A CA 1
ATOM 548 C C . GLU A 1 72 ? 11.748 7.331 1.422 1.00 98.19 72 GLU A C 1
ATOM 550 O O . GLU A 1 72 ? 12.850 6.953 1.014 1.00 98.19 72 GLU A O 1
ATOM 555 N N . LEU A 1 73 ? 11.492 7.518 2.721 1.00 98.19 73 LEU A N 1
ATOM 556 C CA . LEU A 1 73 ? 12.463 7.263 3.784 1.00 98.19 73 LEU A CA 1
ATOM 557 C C . LEU A 1 73 ? 12.781 5.768 3.918 1.00 98.19 73 LEU A C 1
ATOM 559 O O . LEU A 1 73 ? 13.954 5.404 3.982 1.00 98.19 73 LEU A O 1
ATOM 563 N N . GLU A 1 74 ? 11.768 4.906 3.896 1.00 97.44 74 GLU A N 1
ATOM 564 C CA . GLU A 1 74 ? 11.930 3.449 3.958 1.00 97.44 74 GLU A CA 1
ATOM 565 C C . GLU A 1 74 ? 12.71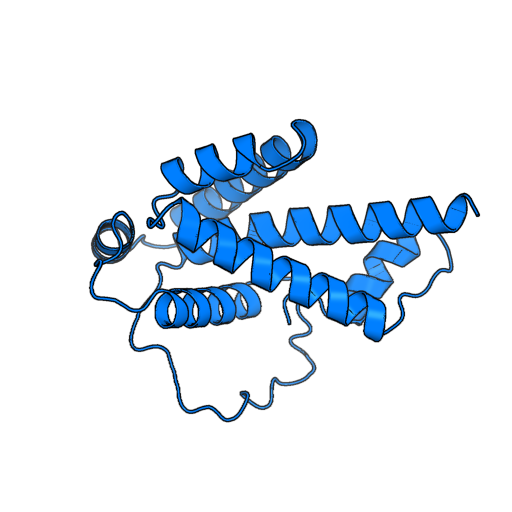1 2.912 2.753 1.00 97.44 74 GLU A C 1
ATOM 567 O O . GLU A 1 74 ? 13.677 2.158 2.899 1.00 97.44 74 GLU A O 1
ATOM 572 N N . VAL A 1 75 ? 12.390 3.381 1.542 1.00 97.31 75 VAL A N 1
ATOM 573 C CA . VAL A 1 75 ? 13.161 3.036 0.337 1.00 97.31 75 VAL A CA 1
ATOM 574 C C . VAL A 1 75 ? 14.608 3.516 0.431 1.00 97.31 75 VAL A C 1
ATOM 576 O O . VAL A 1 75 ? 15.523 2.785 0.039 1.00 97.31 75 VAL A O 1
ATOM 579 N N . LYS A 1 76 ? 14.841 4.723 0.956 1.00 97.12 76 LYS A N 1
ATOM 580 C CA . LYS A 1 76 ? 16.194 5.245 1.156 1.00 97.12 76 LYS A CA 1
ATOM 581 C C . LYS A 1 76 ? 16.978 4.356 2.123 1.00 97.12 76 LYS A C 1
ATOM 583 O O . LYS A 1 76 ? 18.057 3.892 1.756 1.00 97.12 76 LYS A O 1
ATOM 588 N N . THR A 1 77 ? 16.410 4.052 3.288 1.00 96.88 77 THR A N 1
ATOM 589 C CA . THR A 1 77 ? 17.005 3.162 4.301 1.00 96.88 77 THR A CA 1
ATOM 590 C C . THR A 1 77 ? 17.320 1.781 3.721 1.00 96.88 77 THR A C 1
ATOM 592 O O . THR A 1 77 ? 18.410 1.236 3.924 1.00 96.88 77 THR A O 1
ATOM 595 N N . TYR A 1 78 ? 16.406 1.230 2.920 1.00 95.38 78 TYR A N 1
ATOM 596 C CA . TYR A 1 78 ? 16.631 -0.022 2.205 1.00 95.38 78 TYR A CA 1
ATOM 597 C C . TYR A 1 78 ? 17.813 0.074 1.232 1.00 95.38 78 TYR A C 1
ATOM 599 O O . TYR A 1 78 ? 18.676 -0.801 1.237 1.00 95.38 78 TYR A O 1
ATOM 607 N N . SER A 1 79 ? 17.898 1.145 0.437 1.00 94.62 79 SER A N 1
ATOM 608 C CA . SER A 1 79 ? 18.969 1.341 -0.552 1.00 94.62 79 SER A CA 1
ATOM 609 C C . SER A 1 79 ? 20.355 1.596 0.052 1.00 94.62 79 SER A C 1
ATOM 611 O O . SER A 1 79 ? 21.365 1.323 -0.591 1.00 94.62 79 SER A O 1
ATOM 613 N N . GLU A 1 80 ? 20.419 2.092 1.291 1.00 95.75 80 GLU A N 1
ATOM 614 C CA . GLU A 1 80 ? 21.674 2.272 2.032 1.00 95.75 80 GLU A CA 1
ATOM 615 C C . GLU A 1 80 ? 22.226 0.940 2.563 1.00 95.75 80 GLU A C 1
ATOM 617 O O . GLU A 1 80 ? 23.430 0.801 2.776 1.00 95.75 80 GLU A O 1
ATOM 622 N N . THR A 1 81 ? 21.351 -0.049 2.759 1.00 93.12 81 THR A N 1
ATOM 623 C CA . THR A 1 81 ? 21.683 -1.343 3.373 1.00 93.12 81 THR A CA 1
ATOM 624 C C . THR A 1 81 ? 21.670 -2.512 2.385 1.00 93.12 81 THR A C 1
ATOM 626 O O . THR A 1 81 ? 22.241 -3.562 2.678 1.00 93.12 81 THR A O 1
ATOM 629 N N . ASN A 1 82 ? 21.062 -2.343 1.207 1.00 94.06 82 ASN A N 1
ATOM 630 C CA . ASN A 1 82 ? 20.866 -3.390 0.207 1.00 94.06 82 ASN A CA 1
ATOM 631 C C . ASN A 1 82 ? 21.189 -2.888 -1.206 1.00 94.06 82 ASN A C 1
ATOM 633 O O . ASN A 1 82 ? 20.907 -1.746 -1.567 1.00 94.06 82 ASN A O 1
ATOM 637 N N . ALA A 1 83 ? 21.728 -3.774 -2.045 1.00 91.69 83 ALA A N 1
ATOM 638 C CA . ALA A 1 83 ? 21.921 -3.477 -3.459 1.00 91.69 83 ALA A CA 1
ATOM 639 C C . ALA A 1 83 ? 20.572 -3.458 -4.197 1.00 91.69 83 ALA A C 1
ATOM 641 O O . ALA A 1 83 ? 19.806 -4.419 -4.131 1.00 91.69 83 ALA A O 1
ATOM 642 N N . ILE A 1 84 ? 20.303 -2.379 -4.934 1.00 93.19 84 ILE A N 1
ATOM 643 C CA . ILE A 1 84 ? 19.086 -2.245 -5.739 1.00 93.19 84 ILE A CA 1
ATOM 644 C C . ILE A 1 84 ? 19.263 -2.954 -7.085 1.00 93.19 84 ILE A C 1
ATOM 646 O O . ILE A 1 84 ? 20.170 -2.636 -7.858 1.00 93.19 84 ILE A O 1
ATOM 650 N N . ASP A 1 85 ? 18.351 -3.875 -7.400 1.00 92.94 85 ASP A N 1
ATOM 651 C CA . ASP A 1 85 ? 18.220 -4.457 -8.738 1.00 92.94 85 ASP A CA 1
ATOM 652 C C . ASP A 1 85 ? 17.504 -3.463 -9.672 1.00 92.94 85 ASP A C 1
ATOM 654 O O . ASP A 1 85 ? 16.289 -3.509 -9.887 1.00 92.94 85 ASP A O 1
ATOM 658 N N . TYR A 1 86 ? 18.272 -2.500 -10.190 1.00 93.44 86 TYR A N 1
ATOM 659 C CA . TYR A 1 86 ? 17.776 -1.506 -11.144 1.00 93.44 86 TYR A CA 1
ATOM 660 C C . TYR A 1 86 ? 17.218 -2.127 -12.433 1.00 93.44 86 TYR A C 1
ATOM 662 O O . TYR A 1 86 ? 16.160 -1.674 -12.867 1.00 93.44 86 TYR A O 1
ATOM 670 N N . PRO A 1 87 ? 17.839 -3.159 -13.046 1.00 93.81 87 PRO A N 1
ATOM 671 C CA . PRO A 1 87 ? 17.239 -3.850 -14.185 1.00 93.81 87 PRO A CA 1
ATOM 672 C C . PRO A 1 87 ? 15.838 -4.393 -13.889 1.00 93.81 87 PRO A C 1
ATOM 674 O O . PRO A 1 87 ? 14.935 -4.223 -14.707 1.00 93.81 87 PRO A O 1
ATOM 677 N N . LEU A 1 88 ? 15.627 -5.008 -12.720 1.00 92.06 88 LEU A N 1
ATOM 678 C CA . LEU A 1 88 ? 14.303 -5.462 -12.299 1.00 92.06 88 LEU A CA 1
ATOM 679 C C . LEU A 1 88 ? 13.328 -4.290 -12.154 1.00 92.06 88 LEU A C 1
ATOM 681 O O . LEU A 1 88 ? 12.215 -4.378 -12.670 1.00 92.06 88 LEU A O 1
ATOM 685 N N . TYR A 1 89 ? 13.738 -3.206 -11.490 1.00 93.75 89 TYR A N 1
ATOM 686 C CA . TYR A 1 89 ? 12.906 -2.013 -11.311 1.00 93.75 89 TYR A CA 1
ATOM 687 C C . TYR A 1 89 ? 12.515 -1.359 -12.644 1.00 93.75 89 TYR A C 1
ATOM 689 O O . TYR A 1 89 ? 11.340 -1.064 -12.853 1.00 93.75 89 TYR A O 1
ATOM 697 N N . GLU A 1 90 ? 13.453 -1.195 -13.580 1.00 93.25 90 GLU A N 1
ATOM 698 C CA . GLU A 1 90 ? 13.185 -0.551 -14.872 1.00 93.25 90 GLU A CA 1
ATOM 699 C C . GLU A 1 90 ? 12.124 -1.302 -15.692 1.00 93.25 90 GLU A C 1
ATOM 701 O O . GLU A 1 90 ? 11.271 -0.669 -16.313 1.00 93.25 90 GLU A O 1
ATOM 706 N N . ARG A 1 91 ? 12.086 -2.641 -15.623 1.00 91.00 91 ARG A N 1
ATOM 707 C CA . ARG A 1 91 ? 11.030 -3.446 -16.273 1.00 91.00 91 ARG A CA 1
ATOM 708 C C . ARG A 1 91 ? 9.636 -3.211 -15.689 1.00 91.00 91 ARG A C 1
ATOM 710 O O . ARG A 1 91 ? 8.653 -3.495 -16.358 1.00 91.00 91 ARG A O 1
ATOM 717 N N . LEU A 1 92 ? 9.538 -2.736 -14.448 1.00 91.00 92 LEU A N 1
ATOM 718 C CA . LEU A 1 92 ? 8.266 -2.521 -13.750 1.00 91.00 92 LEU A CA 1
ATOM 719 C C . LEU A 1 92 ? 7.702 -1.107 -13.970 1.00 91.00 92 LEU A C 1
ATOM 721 O O . LEU A 1 92 ? 6.536 -0.855 -13.660 1.00 91.00 92 LEU A O 1
ATOM 725 N N . LYS A 1 93 ? 8.490 -0.184 -14.536 1.00 92.25 93 LYS A N 1
ATOM 726 C CA . LYS A 1 93 ? 8.055 1.197 -14.813 1.00 92.25 93 LYS A CA 1
ATOM 727 C C . LYS A 1 93 ? 7.010 1.281 -15.916 1.00 92.25 93 LYS A C 1
ATOM 729 O O . LYS A 1 93 ? 6.238 2.230 -15.944 1.00 92.25 93 LYS A O 1
ATOM 734 N N . THR A 1 94 ? 6.969 0.310 -16.819 1.00 88.00 94 THR A N 1
ATOM 735 C CA . THR A 1 94 ? 5.893 0.170 -17.805 1.00 88.00 94 THR A CA 1
ATOM 736 C C . THR A 1 94 ? 5.439 -1.274 -17.777 1.00 88.00 94 THR A C 1
ATOM 738 O O . THR A 1 94 ? 6.210 -2.165 -18.127 1.00 88.00 94 THR A O 1
ATOM 741 N N . LEU A 1 95 ? 4.210 -1.514 -17.325 1.00 87.19 95 LEU A N 1
ATOM 742 C CA . LEU A 1 95 ? 3.657 -2.860 -17.346 1.00 87.19 95 LEU A CA 1
ATOM 743 C C . LEU A 1 95 ? 3.356 -3.249 -18.796 1.00 87.19 95 LEU A C 1
ATOM 745 O O . LEU A 1 95 ? 2.818 -2.447 -19.559 1.00 87.19 95 LEU A O 1
ATOM 749 N N . ASP A 1 96 ? 3.723 -4.472 -19.178 1.00 83.81 96 ASP A N 1
ATOM 750 C CA . ASP A 1 96 ? 3.387 -5.014 -20.494 1.00 83.81 96 ASP A CA 1
ATOM 751 C C . ASP A 1 96 ? 1.853 -5.028 -20.656 1.00 83.81 96 ASP A C 1
ATOM 753 O O . ASP A 1 96 ? 1.175 -5.645 -19.831 1.00 83.81 96 ASP A O 1
ATOM 757 N N . PRO A 1 97 ? 1.281 -4.391 -21.696 1.00 81.75 97 PRO A N 1
ATOM 758 C CA . PRO A 1 97 ? -0.160 -4.415 -21.947 1.00 81.75 97 PRO A CA 1
ATOM 759 C C . PRO A 1 97 ? -0.740 -5.827 -22.115 1.00 81.75 97 PRO A C 1
ATOM 761 O O . PRO A 1 97 ? -1.939 -6.025 -21.925 1.00 81.75 97 PRO A O 1
ATOM 764 N N . CYS A 1 98 ? 0.091 -6.805 -22.491 1.00 83.38 98 CYS A N 1
ATOM 765 C CA . CYS A 1 98 ? -0.306 -8.205 -22.617 1.00 83.38 98 CYS A CA 1
ATOM 766 C C . CYS A 1 98 ? -0.300 -8.951 -21.274 1.00 83.38 98 CYS A C 1
ATOM 768 O O . CYS A 1 98 ? -0.874 -10.038 -21.185 1.00 83.38 98 CYS A O 1
ATOM 770 N N . LEU A 1 99 ? 0.339 -8.398 -20.236 1.00 82.31 99 LEU A N 1
ATOM 771 C CA . LEU A 1 99 ? 0.392 -8.998 -18.909 1.00 82.31 99 LEU A CA 1
ATOM 772 C C . LEU A 1 99 ? -0.931 -8.735 -18.171 1.00 82.31 99 LEU A C 1
ATOM 774 O O . LEU A 1 99 ? -1.289 -7.575 -17.947 1.00 82.31 99 LEU A O 1
ATOM 778 N N . PRO A 1 100 ? -1.665 -9.778 -17.740 1.00 89.06 100 PRO A N 1
ATOM 779 C CA . PRO A 1 100 ? -2.908 -9.579 -17.009 1.00 89.06 100 PRO A CA 1
ATOM 780 C C . PRO A 1 100 ? -2.667 -8.793 -15.713 1.00 89.06 100 PRO A C 1
ATOM 782 O O . PRO A 1 100 ? -1.914 -9.234 -14.843 1.00 89.06 100 PRO A O 1
ATOM 785 N N . LEU A 1 101 ? -3.350 -7.655 -15.542 1.00 89.50 101 LEU A N 1
ATOM 786 C CA . LEU A 1 101 ? -3.217 -6.817 -14.339 1.00 89.50 101 LEU A CA 1
ATOM 787 C C . LEU A 1 101 ? -3.528 -7.584 -13.048 1.00 89.50 101 LEU A C 1
ATOM 789 O O . LEU A 1 101 ? -2.915 -7.327 -12.017 1.00 89.50 101 LEU A O 1
ATOM 793 N N . GLU A 1 102 ? -4.424 -8.571 -13.108 1.00 90.62 102 GLU A N 1
ATOM 794 C CA . GLU A 1 102 ? -4.730 -9.449 -11.977 1.00 90.62 102 GLU A CA 1
ATOM 795 C C . GLU A 1 102 ? -3.493 -10.230 -11.498 1.00 90.62 102 GLU A C 1
ATOM 797 O O . GLU A 1 102 ? -3.307 -10.422 -10.297 1.00 90.62 102 GLU A O 1
ATOM 802 N N . GLN A 1 103 ? -2.612 -10.649 -12.413 1.00 90.38 103 GLN A N 1
ATOM 803 C CA . GLN A 1 103 ? -1.369 -11.337 -12.063 1.00 90.38 103 GLN A CA 1
ATOM 804 C C . GLN A 1 103 ? -0.386 -10.387 -11.371 1.00 90.38 103 GLN A C 1
ATOM 806 O O . GLN A 1 103 ? 0.229 -10.764 -10.371 1.00 90.38 103 GLN A O 1
ATOM 811 N N . VAL A 1 104 ? -0.283 -9.145 -11.860 1.00 91.94 104 VAL A N 1
ATOM 812 C CA . VAL A 1 104 ? 0.536 -8.088 -11.244 1.00 91.94 104 VAL A CA 1
ATOM 813 C C . VAL A 1 104 ? 0.028 -7.763 -9.842 1.00 91.94 104 VAL A C 1
ATOM 815 O O . VAL A 1 104 ? 0.804 -7.739 -8.888 1.00 91.94 104 VAL A O 1
ATOM 818 N N . TRP A 1 105 ? -1.285 -7.582 -9.701 1.00 93.62 105 TRP A N 1
ATOM 819 C CA . TRP A 1 105 ? -1.929 -7.310 -8.423 1.00 93.62 105 TRP A CA 1
ATOM 820 C C . TRP A 1 105 ? -1.724 -8.451 -7.424 1.00 93.62 105 TRP A C 1
ATOM 822 O O . TRP A 1 105 ? -1.322 -8.184 -6.297 1.00 93.62 105 TRP A O 1
ATOM 832 N N . LYS A 1 106 ? -1.899 -9.721 -7.823 1.00 93.00 106 LYS A N 1
ATOM 833 C CA . LYS A 1 106 ? -1.633 -10.874 -6.939 1.00 93.00 106 LYS A CA 1
ATOM 834 C C . LYS A 1 106 ? -0.186 -10.893 -6.446 1.00 93.00 106 LYS A C 1
ATOM 836 O O . LYS A 1 106 ? 0.046 -11.142 -5.263 1.00 93.00 106 LYS A O 1
ATOM 841 N N . ALA A 1 107 ? 0.769 -10.610 -7.335 1.00 92.06 107 ALA A N 1
ATOM 842 C CA . ALA A 1 107 ? 2.186 -10.551 -6.989 1.00 92.06 107 ALA A CA 1
ATOM 843 C C . ALA A 1 107 ? 2.491 -9.442 -5.984 1.00 92.06 107 ALA A C 1
ATOM 845 O O . ALA A 1 107 ? 3.113 -9.696 -4.951 1.00 92.06 107 ALA A O 1
ATOM 846 N N . LEU A 1 108 ? 1.994 -8.236 -6.256 1.00 93.81 108 LEU A N 1
ATOM 847 C CA . LEU A 1 108 ? 2.157 -7.089 -5.373 1.00 93.81 108 LEU A CA 1
ATOM 848 C C . LEU A 1 108 ? 1.480 -7.302 -4.029 1.00 93.81 108 LEU A C 1
ATOM 850 O O . LEU A 1 108 ? 2.101 -7.061 -3.004 1.00 93.81 108 LEU A O 1
ATOM 854 N N . ARG A 1 109 ? 0.242 -7.795 -4.020 1.00 94.69 109 ARG A N 1
ATOM 855 C CA . ARG A 1 109 ? -0.509 -8.086 -2.800 1.00 94.69 109 ARG A CA 1
ATOM 856 C C . ARG A 1 109 ? 0.252 -9.049 -1.901 1.00 94.69 109 ARG A C 1
ATOM 858 O O . ARG A 1 109 ? 0.399 -8.782 -0.713 1.00 94.69 109 ARG A O 1
ATOM 865 N N . TYR A 1 110 ? 0.739 -10.157 -2.462 1.00 92.00 110 TYR A N 1
ATOM 866 C CA . TYR A 1 110 ? 1.515 -11.133 -1.703 1.00 92.00 110 TYR A CA 1
ATOM 867 C C . TYR A 1 110 ? 2.780 -10.499 -1.116 1.00 92.00 110 TYR A C 1
ATOM 869 O O . TYR A 1 110 ? 3.022 -10.618 0.082 1.00 92.00 110 TYR A O 1
ATOM 877 N N . ALA A 1 111 ? 3.544 -9.782 -1.945 1.00 92.81 111 ALA A N 1
ATOM 878 C CA . ALA A 1 111 ? 4.769 -9.123 -1.514 1.00 92.81 111 ALA A CA 1
ATOM 879 C C . ALA A 1 111 ? 4.499 -8.069 -0.426 1.00 92.81 111 ALA A C 1
ATOM 881 O O . ALA A 1 111 ? 5.193 -8.037 0.584 1.00 92.81 111 ALA A O 1
ATOM 882 N N . CYS A 1 112 ? 3.454 -7.254 -0.581 1.00 95.44 112 CYS A N 1
ATOM 883 C CA . CYS A 1 112 ? 3.111 -6.225 0.393 1.00 95.44 112 CYS A CA 1
ATOM 884 C C . CYS A 1 112 ? 2.669 -6.831 1.728 1.00 95.44 112 CYS A C 1
ATOM 886 O O . CYS A 1 112 ? 3.076 -6.346 2.772 1.00 95.44 112 CYS A O 1
ATOM 888 N N . ILE A 1 113 ? 1.883 -7.915 1.727 1.00 93.31 113 ILE A N 1
ATOM 889 C CA . ILE A 1 113 ? 1.485 -8.599 2.970 1.00 93.31 113 ILE A CA 1
ATOM 890 C C . ILE A 1 113 ? 2.704 -9.167 3.712 1.00 93.31 113 ILE A C 1
ATOM 892 O O . ILE A 1 113 ? 2.737 -9.119 4.939 1.00 93.31 113 ILE A O 1
ATOM 896 N N . ASP A 1 114 ? 3.694 -9.696 2.990 1.00 90.81 114 ASP A N 1
ATOM 897 C CA . ASP A 1 114 ? 4.914 -10.262 3.581 1.00 90.81 114 ASP A CA 1
ATOM 898 C C . ASP A 1 114 ? 5.792 -9.185 4.252 1.00 90.81 114 ASP A C 1
ATOM 900 O O . ASP A 1 114 ? 6.307 -9.372 5.365 1.00 90.81 114 ASP A O 1
ATOM 904 N N . TYR A 1 115 ? 5.895 -8.019 3.606 1.00 92.19 115 TYR A N 1
ATOM 905 C CA . TYR A 1 115 ? 6.626 -6.859 4.122 1.00 92.19 115 TYR A CA 1
ATOM 906 C C . TYR A 1 115 ? 5.853 -6.088 5.198 1.00 92.19 115 TYR A C 1
ATOM 908 O O . TYR A 1 115 ? 6.484 -5.483 6.060 1.00 92.19 115 TYR A O 1
ATOM 916 N N . CYS A 1 116 ? 4.521 -6.163 5.203 1.00 93.88 116 CYS A N 1
ATOM 917 C CA . CYS A 1 116 ? 3.674 -5.426 6.133 1.00 93.88 116 CYS A CA 1
ATOM 918 C C . CYS A 1 116 ? 3.982 -5.790 7.593 1.00 93.88 116 CYS A C 1
ATOM 920 O O . CYS A 1 116 ? 3.992 -6.958 8.000 1.00 93.88 116 CYS A O 1
ATOM 922 N N . THR A 1 117 ? 4.224 -4.765 8.394 1.00 93.50 117 THR A N 1
ATOM 923 C CA . THR A 1 117 ? 4.467 -4.808 9.835 1.00 93.50 117 THR A CA 1
ATOM 924 C C . THR A 1 117 ? 3.172 -5.003 10.621 1.00 93.50 117 THR A C 1
ATOM 926 O O . THR A 1 117 ? 3.178 -5.670 11.657 1.00 93.50 117 THR A O 1
ATOM 929 N N . LEU A 1 118 ? 2.047 -4.510 10.088 1.00 92.62 118 LEU A N 1
ATOM 930 C CA . LEU A 1 118 ? 0.716 -4.666 10.681 1.00 92.62 118 LEU A CA 1
ATOM 931 C C . LEU A 1 118 ? 0.135 -6.073 10.477 1.00 92.62 118 LEU A C 1
ATOM 933 O O . LEU A 1 118 ? -0.858 -6.427 11.117 1.00 92.62 118 LEU A O 1
ATOM 937 N N . ALA A 1 119 ? 0.725 -6.887 9.599 1.00 91.06 119 ALA A N 1
ATOM 938 C CA . ALA A 1 119 ? 0.245 -8.233 9.315 1.00 91.06 119 ALA A CA 1
ATOM 939 C C . ALA A 1 119 ? 0.565 -9.201 10.468 1.00 91.06 119 ALA A C 1
ATOM 941 O O . ALA A 1 119 ? 1.671 -9.224 11.014 1.00 91.06 119 ALA A O 1
ATOM 942 N N . ASP A 1 120 ? -0.384 -10.077 10.812 1.00 83.44 120 ASP A N 1
ATOM 943 C CA . ASP A 1 120 ? -0.130 -11.155 11.773 1.00 83.44 120 ASP A CA 1
ATOM 944 C C . ASP A 1 120 ? 0.728 -12.250 11.125 1.00 83.44 120 ASP A C 1
ATOM 946 O O . ASP A 1 120 ? 0.224 -13.144 10.447 1.00 83.44 120 ASP A O 1
ATOM 950 N N . LYS A 1 121 ? 2.042 -12.202 11.374 1.00 72.31 121 LYS A N 1
ATOM 951 C CA . LYS A 1 121 ? 3.007 -13.233 10.937 1.00 72.31 121 LYS A CA 1
ATOM 952 C C . LYS A 1 121 ? 2.953 -14.513 11.799 1.00 72.31 121 LYS A C 1
ATOM 954 O O . LYS A 1 121 ? 3.576 -15.512 11.452 1.00 72.31 121 LYS A O 1
ATOM 959 N N . SER A 1 122 ? 2.241 -14.475 12.938 1.00 53.56 122 SER A N 1
ATOM 960 C CA . SER A 1 122 ? 2.166 -15.540 13.960 1.00 53.56 122 SER A CA 1
ATOM 961 C C . SER A 1 122 ? 1.060 -16.569 13.734 1.00 53.56 122 SER A C 1
ATOM 963 O O . SER A 1 122 ? 1.203 -17.720 14.148 1.00 53.56 122 SER A O 1
ATOM 965 N N . GLN A 1 123 ? -0.013 -16.197 13.033 1.00 44.72 123 GLN A N 1
ATOM 966 C CA . GLN A 1 123 ? -0.776 -17.172 12.270 1.00 44.72 123 GLN A CA 1
ATOM 967 C C . GLN A 1 123 ? 0.179 -17.544 11.157 1.00 44.72 123 GLN A C 1
ATOM 969 O O . GLN A 1 123 ? 0.241 -16.823 10.164 1.00 44.72 123 GLN A O 1
ATOM 974 N N . GLY A 1 124 ? 1.004 -18.576 11.386 1.00 42.56 124 GLY A N 1
ATOM 975 C CA . GLY A 1 124 ? 1.793 -19.186 10.335 1.00 42.56 124 GLY A CA 1
ATOM 976 C C . GLY A 1 124 ? 0.828 -19.312 9.189 1.00 42.56 124 GLY A C 1
ATOM 977 O O . GLY A 1 124 ? -0.153 -20.047 9.310 1.00 42.56 124 GLY A O 1
ATOM 978 N N . VAL A 1 125 ? 1.012 -18.445 8.191 1.00 44.19 125 VAL A N 1
ATOM 979 C CA . VAL A 1 125 ? 0.160 -18.408 7.026 1.00 44.19 125 VAL A CA 1
ATOM 980 C C . VAL A 1 125 ? 0.335 -19.827 6.551 1.00 44.19 125 VAL A C 1
ATOM 982 O O . VAL A 1 125 ? 1.412 -20.191 6.085 1.00 44.19 125 VAL A O 1
ATOM 985 N N . THR A 1 126 ? -0.669 -20.675 6.800 1.00 37.34 126 THR A N 1
ATOM 986 C CA . THR A 1 126 ? -0.870 -21.845 5.974 1.00 37.34 126 THR A CA 1
ATOM 987 C C . THR A 1 126 ? -0.825 -21.183 4.623 1.00 37.34 126 THR A C 1
ATOM 989 O O . THR A 1 126 ? -1.686 -20.324 4.395 1.00 37.34 126 THR A O 1
ATOM 992 N N . PRO A 1 127 ? 0.269 -21.368 3.849 1.00 40.53 127 PRO A N 1
ATOM 993 C CA . PRO A 1 127 ? 0.422 -20.664 2.595 1.00 40.53 127 PRO A CA 1
ATOM 994 C C . PRO A 1 127 ? -0.895 -20.971 1.937 1.00 40.53 127 PRO A C 1
ATOM 996 O O . PRO A 1 127 ? -1.210 -22.162 1.820 1.00 40.53 127 PRO A O 1
ATOM 999 N N . VAL A 1 128 ? -1.735 -19.945 1.718 1.00 43.12 128 VAL A N 1
ATOM 1000 C CA . VAL A 1 128 ? -3.018 -20.169 1.064 1.00 43.12 128 VAL A CA 1
ATOM 1001 C C . VAL A 1 128 ? -2.618 -21.019 -0.112 1.00 43.12 128 VAL A C 1
ATOM 1003 O O . VAL A 1 128 ? -1.688 -20.659 -0.840 1.00 43.12 128 VAL A O 1
ATOM 1006 N N . THR A 1 129 ? -3.125 -22.246 -0.100 1.00 37.25 129 THR A N 1
ATOM 1007 C CA . THR A 1 129 ? -2.592 -23.365 -0.858 1.00 37.25 129 THR A CA 1
ATOM 1008 C C . THR A 1 129 ? -3.047 -23.113 -2.277 1.00 37.25 129 THR A C 1
ATOM 1010 O O . THR A 1 129 ? -4.034 -23.634 -2.766 1.00 37.25 129 THR A O 1
ATOM 1013 N N . THR A 1 130 ? -2.334 -22.189 -2.884 1.00 37.56 130 THR A N 1
ATOM 1014 C CA . THR A 1 130 ? -2.282 -21.787 -4.267 1.00 37.56 130 THR A CA 1
ATOM 1015 C C . THR A 1 130 ? -0.792 -21.511 -4.412 1.00 37.56 130 THR A C 1
ATOM 1017 O O . THR A 1 130 ? -0.341 -20.404 -4.141 1.00 37.56 130 THR A O 1
ATOM 1020 N N . THR A 1 131 ? 0.086 -22.519 -4.464 1.00 38.16 131 THR A N 1
ATOM 1021 C CA . THR A 1 131 ? 0.680 -23.070 -5.709 1.00 38.16 131 THR A CA 1
ATOM 1022 C C . THR A 1 131 ? 1.011 -22.060 -6.815 1.00 38.16 131 THR A C 1
ATOM 1024 O O . THR A 1 131 ? 1.389 -22.453 -7.910 1.00 38.16 131 THR A O 1
ATOM 1027 N N . ILE A 1 132 ? 0.942 -20.762 -6.541 1.00 43.81 132 ILE A N 1
ATOM 1028 C CA . ILE A 1 132 ? 1.201 -19.691 -7.481 1.00 43.81 132 ILE A CA 1
ATOM 1029 C C . ILE A 1 132 ? 2.096 -18.711 -6.734 1.00 43.81 132 ILE A C 1
ATOM 1031 O O . ILE A 1 132 ? 1.656 -17.673 -6.248 1.00 43.81 132 ILE A O 1
ATOM 1035 N N . LYS A 1 133 ? 3.390 -19.045 -6.643 1.00 47.38 133 LYS A N 1
ATOM 1036 C CA . LYS A 1 133 ? 4.362 -17.954 -6.722 1.00 47.38 133 LYS A CA 1
ATOM 1037 C C . LYS A 1 133 ? 4.029 -17.247 -8.037 1.00 47.38 133 LYS A C 1
ATOM 1039 O O . LYS A 1 133 ? 3.991 -17.927 -9.061 1.00 47.38 133 LYS A O 1
ATOM 1044 N N . PRO A 1 134 ? 3.704 -15.952 -8.031 1.00 55.25 134 PRO A N 1
ATOM 1045 C CA . PRO A 1 134 ? 3.551 -15.250 -9.285 1.00 55.25 134 PRO A CA 1
ATOM 1046 C C . PRO A 1 134 ? 4.892 -15.348 -10.015 1.00 55.25 134 PRO A C 1
ATOM 1048 O O . PRO A 1 134 ? 5.923 -14.996 -9.447 1.00 55.25 134 PRO A O 1
ATOM 1051 N N . ASP A 1 135 ? 4.882 -15.808 -11.266 1.00 65.75 135 ASP A N 1
ATOM 1052 C CA . ASP A 1 135 ? 6.078 -15.819 -12.127 1.00 65.75 135 ASP A CA 1
ATOM 1053 C C . ASP A 1 135 ? 6.657 -14.403 -12.348 1.00 65.75 135 ASP A C 1
ATOM 1055 O O . ASP A 1 135 ? 7.761 -14.229 -12.863 1.00 65.75 135 ASP A O 1
ATOM 1059 N N . LEU A 1 136 ? 5.920 -13.372 -11.921 1.00 82.50 136 LEU A N 1
ATOM 1060 C CA . LEU A 1 136 ? 6.334 -11.982 -11.901 1.00 82.50 136 LEU A CA 1
ATOM 1061 C C . LEU A 1 136 ? 7.080 -11.644 -10.602 1.00 82.50 136 LEU A C 1
ATOM 1063 O O . LEU A 1 136 ? 6.487 -11.538 -9.529 1.00 82.50 136 LEU A O 1
ATOM 1067 N N . SER A 1 137 ? 8.385 -11.402 -10.714 1.00 87.44 137 SER A N 1
ATOM 1068 C CA . SER A 1 137 ? 9.178 -10.825 -9.624 1.00 87.44 137 SER A CA 1
ATOM 1069 C C . SER A 1 137 ? 8.926 -9.321 -9.508 1.00 87.44 137 SER A C 1
ATOM 1071 O O . SER A 1 137 ? 9.056 -8.593 -10.492 1.00 87.44 137 SER A O 1
ATOM 1073 N N . ILE A 1 138 ? 8.607 -8.856 -8.301 1.00 92.19 138 ILE A N 1
ATOM 1074 C CA . ILE A 1 138 ? 8.472 -7.433 -7.969 1.00 92.19 138 ILE A CA 1
ATOM 1075 C C . ILE A 1 138 ? 9.750 -6.963 -7.270 1.00 92.19 138 ILE A C 1
ATOM 1077 O O . ILE A 1 138 ? 10.292 -7.675 -6.425 1.00 92.19 138 ILE A O 1
ATOM 1081 N N . SER A 1 139 ? 10.236 -5.769 -7.616 1.00 94.56 139 SER A N 1
ATOM 1082 C CA . SER A 1 139 ? 11.390 -5.166 -6.943 1.00 94.56 139 SER A CA 1
ATOM 1083 C C . SER A 1 139 ? 11.076 -4.910 -5.461 1.00 94.56 139 SER A C 1
ATOM 1085 O O . SER A 1 139 ? 10.058 -4.273 -5.179 1.00 94.56 139 SER A O 1
ATOM 1087 N N . PRO A 1 140 ? 11.944 -5.318 -4.514 1.00 94.56 140 PRO A N 1
ATOM 1088 C CA . PRO A 1 140 ? 11.749 -5.036 -3.092 1.00 94.56 140 PRO A CA 1
ATOM 1089 C C . PRO A 1 140 ? 11.527 -3.552 -2.790 1.00 94.56 140 PRO A C 1
ATOM 1091 O O . PRO A 1 140 ? 10.689 -3.221 -1.965 1.00 94.56 140 PRO A O 1
ATOM 1094 N N . MET A 1 141 ? 12.203 -2.653 -3.511 1.00 95.75 141 MET A N 1
ATOM 1095 C CA . MET A 1 141 ? 12.015 -1.202 -3.391 1.00 95.75 141 MET A CA 1
ATOM 1096 C C . MET A 1 141 ? 10.569 -0.773 -3.686 1.00 95.75 141 MET A C 1
ATOM 1098 O O . MET A 1 141 ? 10.017 0.053 -2.968 1.00 95.75 141 MET A O 1
ATOM 1102 N N . VAL A 1 142 ? 9.939 -1.351 -4.714 1.00 97.00 142 VAL A N 1
ATOM 1103 C CA . VAL A 1 142 ? 8.527 -1.090 -5.049 1.00 97.00 142 VAL A CA 1
ATOM 1104 C C . VAL A 1 142 ? 7.608 -1.659 -3.975 1.00 97.00 142 VAL A C 1
ATOM 1106 O O . VAL A 1 142 ? 6.673 -0.984 -3.548 1.00 97.00 142 VAL A O 1
ATOM 1109 N N . THR A 1 143 ? 7.888 -2.885 -3.525 1.00 96.50 143 THR A N 1
ATOM 1110 C CA . THR A 1 143 ? 7.123 -3.541 -2.461 1.00 96.50 143 THR A CA 1
ATOM 1111 C C . THR A 1 143 ? 7.148 -2.720 -1.179 1.00 96.50 143 THR A C 1
ATOM 1113 O O . THR A 1 143 ? 6.087 -2.452 -0.630 1.00 96.50 143 THR A O 1
ATOM 1116 N N . ILE A 1 144 ? 8.327 -2.284 -0.730 1.00 97.38 144 ILE A N 1
ATOM 1117 C CA . ILE A 1 144 ? 8.503 -1.451 0.467 1.00 97.38 144 ILE A CA 1
ATOM 1118 C C . ILE A 1 144 ? 7.696 -0.164 0.318 1.00 97.38 144 ILE A C 1
ATOM 1120 O O . ILE A 1 144 ? 6.836 0.109 1.146 1.00 97.38 144 ILE A O 1
ATOM 1124 N N . TYR A 1 145 ? 7.881 0.555 -0.792 1.00 98.19 145 TYR A N 1
ATOM 1125 C CA . TYR A 1 145 ? 7.193 1.820 -1.039 1.00 98.19 145 TYR A CA 1
ATOM 1126 C C . TYR A 1 145 ? 5.666 1.701 -0.939 1.00 98.19 145 TYR A C 1
ATOM 1128 O O . TYR A 1 145 ? 5.009 2.479 -0.252 1.00 98.19 145 TYR A O 1
ATOM 1136 N N . LEU A 1 146 ? 5.089 0.706 -1.618 1.00 97.88 146 LEU A N 1
ATOM 1137 C CA . LEU A 1 146 ? 3.644 0.482 -1.608 1.00 97.88 146 LEU A CA 1
ATOM 1138 C C . LEU A 1 146 ? 3.148 -0.041 -0.258 1.00 97.88 146 LEU A C 1
ATOM 1140 O O . LEU A 1 146 ? 2.067 0.352 0.172 1.00 97.88 146 LEU A O 1
ATOM 1144 N N . THR A 1 147 ? 3.930 -0.883 0.419 1.00 97.62 147 THR A N 1
ATOM 1145 C CA . THR A 1 147 ? 3.592 -1.394 1.755 1.00 97.62 147 THR A CA 1
ATOM 1146 C C . THR A 1 147 ? 3.479 -0.247 2.748 1.00 97.62 147 THR A C 1
ATOM 1148 O O . THR A 1 147 ? 2.435 -0.116 3.378 1.00 97.62 147 THR A O 1
ATOM 1151 N N . THR A 1 148 ? 4.475 0.639 2.806 1.00 97.94 148 THR A N 1
ATOM 1152 C CA . THR A 1 148 ? 4.476 1.793 3.716 1.00 97.94 148 THR A CA 1
ATOM 1153 C C . THR A 1 148 ? 3.282 2.721 3.471 1.00 97.94 148 THR A C 1
ATOM 1155 O O . THR A 1 148 ? 2.659 3.205 4.416 1.00 97.94 148 THR A O 1
ATOM 1158 N N . ILE A 1 149 ? 2.899 2.933 2.205 1.00 97.81 149 ILE A N 1
ATOM 1159 C CA . ILE A 1 149 ? 1.700 3.717 1.861 1.00 97.81 149 ILE A CA 1
ATOM 1160 C C . ILE A 1 149 ? 0.428 3.028 2.369 1.00 97.81 149 ILE A C 1
ATOM 1162 O O . ILE A 1 149 ? -0.427 3.686 2.963 1.00 97.81 149 ILE A O 1
ATOM 1166 N N . LEU A 1 150 ? 0.290 1.718 2.142 1.00 97.38 150 LEU A N 1
ATOM 1167 C CA . LEU A 1 150 ? -0.875 0.950 2.589 1.00 97.38 150 LEU A CA 1
ATOM 1168 C C . LEU A 1 150 ? -0.975 0.896 4.119 1.00 97.38 150 LEU A C 1
ATOM 1170 O O . LEU A 1 150 ? -2.082 0.981 4.645 1.00 97.38 150 LEU A O 1
ATOM 1174 N N . GLU A 1 151 ? 0.149 0.814 4.829 1.00 96.25 151 GLU A N 1
ATOM 1175 C CA . GLU A 1 151 ? 0.203 0.889 6.295 1.00 96.25 151 GLU A CA 1
ATOM 1176 C C . GLU A 1 151 ? -0.259 2.251 6.807 1.00 96.25 151 GLU A C 1
ATOM 1178 O O . GLU A 1 151 ? -1.146 2.315 7.654 1.00 96.25 151 GLU A O 1
ATOM 1183 N N . HIS A 1 152 ? 0.232 3.345 6.221 1.00 95.19 152 HIS A N 1
ATOM 1184 C CA . HIS A 1 152 ? -0.224 4.690 6.581 1.00 95.19 152 HIS A CA 1
ATOM 1185 C C . HIS A 1 152 ? -1.728 4.877 6.355 1.00 95.19 152 HIS A C 1
ATOM 1187 O O . HIS A 1 152 ? -2.419 5.520 7.148 1.00 95.19 152 HIS A O 1
ATOM 1193 N N . MET A 1 153 ? -2.260 4.315 5.267 1.00 95.69 153 MET A N 1
ATOM 1194 C CA . MET A 1 153 ? -3.700 4.320 5.016 1.00 95.69 153 MET A CA 1
ATO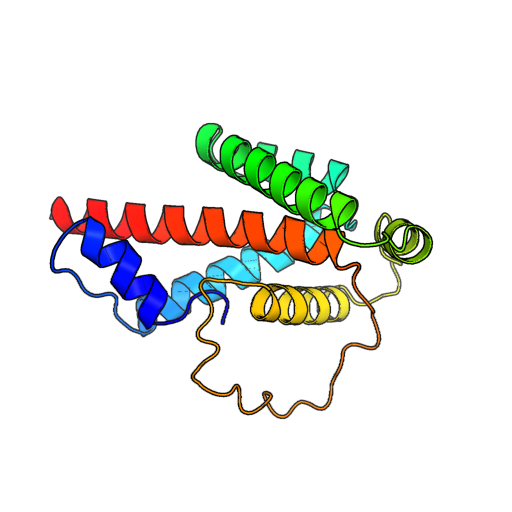M 1195 C C . MET A 1 153 ? -4.457 3.480 6.048 1.00 95.69 153 MET A C 1
ATOM 1197 O O . MET A 1 153 ? -5.493 3.921 6.543 1.00 95.69 153 MET A O 1
ATOM 1201 N N . ALA A 1 154 ? -3.947 2.294 6.380 1.00 95.94 154 ALA A N 1
ATOM 1202 C CA . ALA A 1 154 ? -4.525 1.401 7.376 1.00 95.94 154 ALA A CA 1
ATOM 1203 C C . ALA A 1 154 ? -4.615 2.063 8.756 1.00 95.94 154 ALA A C 1
ATOM 1205 O O . ALA A 1 154 ? -5.692 2.094 9.351 1.00 95.94 154 ALA A O 1
ATOM 1206 N N . GLU A 1 155 ? -3.510 2.629 9.236 1.00 94.81 155 GLU A N 1
ATOM 1207 C CA . GLU A 1 155 ? -3.439 3.346 10.509 1.00 94.81 155 GLU A CA 1
ATOM 1208 C C . GLU A 1 155 ? -4.396 4.530 10.530 1.00 94.81 155 GLU A C 1
ATOM 1210 O O . GLU A 1 155 ? -5.174 4.679 11.469 1.00 94.81 155 GLU A O 1
ATOM 1215 N N . TYR A 1 156 ? -4.416 5.334 9.464 1.00 94.75 156 TYR A N 1
ATOM 1216 C CA . TYR A 1 156 ? -5.338 6.460 9.370 1.00 94.75 156 TYR A CA 1
ATOM 1217 C C . TYR A 1 156 ? -6.803 6.024 9.485 1.00 94.75 156 TYR A C 1
ATOM 1219 O O . TYR A 1 156 ? -7.577 6.658 10.205 1.00 94.75 156 TYR A O 1
ATOM 1227 N N . ILE A 1 157 ? -7.191 4.944 8.800 1.00 94.94 157 ILE A N 1
ATOM 1228 C CA . ILE A 1 157 ? -8.559 4.414 8.853 1.00 94.94 157 ILE A CA 1
ATOM 1229 C C . ILE A 1 157 ? -8.883 3.921 10.261 1.00 94.94 157 ILE A C 1
ATOM 1231 O O . ILE A 1 157 ? -9.915 4.304 10.807 1.00 94.94 157 ILE A O 1
ATOM 1235 N N . LEU A 1 158 ? -8.010 3.108 10.860 1.00 94.94 158 LEU A N 1
ATOM 1236 C CA . LEU A 1 158 ? -8.216 2.552 12.198 1.00 94.94 158 LEU A CA 1
ATOM 1237 C C . LEU A 1 158 ? -8.329 3.652 13.258 1.00 94.94 158 LEU A C 1
ATOM 1239 O O . LEU A 1 158 ? -9.270 3.635 14.046 1.00 94.94 158 LEU A O 1
ATOM 1243 N N . THR A 1 159 ? -7.437 4.643 13.228 1.00 93.50 159 THR A N 1
ATOM 1244 C CA . THR A 1 159 ? -7.474 5.798 14.133 1.00 93.50 159 THR A CA 1
ATOM 1245 C C . THR A 1 159 ? -8.738 6.628 13.932 1.00 93.50 159 THR A C 1
ATOM 1247 O O . THR A 1 159 ? -9.384 7.014 14.901 1.00 93.50 159 THR A O 1
ATOM 1250 N N . THR A 1 160 ? -9.144 6.871 12.682 1.00 92.56 160 THR A N 1
ATOM 1251 C CA . THR A 1 160 ? -10.376 7.622 12.386 1.00 92.56 160 THR A CA 1
ATOM 1252 C C . THR A 1 160 ? -11.615 6.889 12.900 1.00 92.56 160 THR A C 1
ATOM 1254 O O . THR A 1 160 ? -12.483 7.514 13.503 1.00 92.56 160 THR A O 1
ATOM 1257 N N . VAL A 1 161 ? -11.692 5.569 12.705 1.00 92.56 161 VAL A N 1
ATOM 1258 C CA . VAL A 1 161 ? -12.783 4.736 13.234 1.00 92.56 161 VAL A CA 1
ATOM 1259 C C . VAL A 1 161 ? -12.796 4.760 14.763 1.00 92.56 161 VAL A C 1
ATOM 1261 O O . VAL A 1 161 ? -13.867 4.879 15.352 1.00 92.56 161 VAL A O 1
ATOM 1264 N N . ALA A 1 162 ? -11.631 4.691 15.410 1.00 91.31 162 ALA A N 1
ATOM 1265 C CA . ALA A 1 162 ? -11.537 4.715 16.866 1.00 91.31 162 ALA A CA 1
ATOM 1266 C C . ALA A 1 162 ? -12.007 6.057 17.456 1.00 91.31 162 ALA A C 1
ATOM 1268 O O . ALA A 1 162 ? -12.792 6.071 18.399 1.00 91.31 162 ALA A O 1
ATOM 1269 N N . VAL A 1 163 ? -11.594 7.180 16.857 1.00 90.50 163 VAL A N 1
ATOM 1270 C CA . VAL A 1 163 ? -12.048 8.525 17.254 1.00 90.50 163 VAL A CA 1
ATOM 1271 C C . VAL A 1 163 ? -13.544 8.708 16.999 1.00 90.50 163 VAL A C 1
ATOM 1273 O O . VAL A 1 163 ? -14.234 9.307 17.817 1.00 90.50 163 VAL A O 1
ATOM 1276 N N . ALA A 1 164 ? -14.067 8.197 15.881 1.00 89.81 164 ALA A N 1
ATOM 1277 C CA . ALA A 1 164 ? -15.498 8.266 15.597 1.00 89.81 164 ALA A CA 1
ATOM 1278 C C . ALA A 1 164 ? -16.320 7.494 16.642 1.00 89.81 164 ALA A C 1
ATOM 1280 O O . ALA A 1 164 ? -17.341 7.999 17.092 1.00 89.81 164 ALA A O 1
ATOM 1281 N N . ALA A 1 165 ? -15.840 6.325 17.075 1.00 87.50 165 ALA A N 1
ATOM 1282 C CA . ALA A 1 165 ? -16.481 5.531 18.122 1.00 87.50 165 ALA A CA 1
ATOM 1283 C C . ALA A 1 165 ? -16.455 6.203 19.509 1.00 87.50 165 ALA A C 1
ATOM 1285 O O . ALA A 1 165 ? -17.313 5.912 20.331 1.00 87.50 165 ALA A O 1
ATOM 1286 N N . GLU A 1 166 ? -15.495 7.094 19.782 1.00 83.19 166 GLU A N 1
ATOM 1287 C CA . GLU A 1 166 ? -15.459 7.888 21.021 1.00 83.19 166 GLU A CA 1
ATOM 1288 C C . GLU A 1 166 ? -16.519 9.001 21.048 1.00 83.19 166 GLU A C 1
ATOM 1290 O O . GLU A 1 166 ? -16.930 9.448 22.118 1.00 83.19 166 GLU A O 1
ATOM 1295 N N . GLN A 1 167 ? -16.944 9.477 19.876 1.00 79.19 167 GLN A N 1
ATOM 1296 C CA . GLN A 1 167 ? -17.867 10.607 19.736 1.00 79.19 167 GLN A CA 1
ATOM 1297 C C . GLN A 1 167 ? -19.348 10.197 19.712 1.00 79.19 167 GLN A C 1
ATOM 1299 O O . GLN A 1 167 ? -20.207 11.084 19.686 1.00 79.19 167 GLN A O 1
ATOM 1304 N N . GLU A 1 168 ? -19.642 8.894 19.715 1.00 60.28 168 GLU A N 1
ATOM 1305 C CA . GLU A 1 168 ? -20.991 8.318 19.843 1.00 60.28 168 GLU A CA 1
ATOM 1306 C C . GLU A 1 168 ? -21.342 7.995 21.303 1.00 60.28 168 GLU A C 1
ATOM 1308 O O . GLU A 1 168 ? -22.486 8.318 21.706 1.00 60.28 168 GLU A O 1
#

InterPro domains:
  IPR009072 Histone-fold [G3DSA:1.10.20.10] (13-168)

Nearest PDB structures (foldseek):
  1q9c-assembly3_C  TM=6.751E-01  e=5.414E-03  Homo sapiens
  1q9c-assembly1_A  TM=7.285E-01  e=1.647E-02  Homo sapiens
  1q9c-assembly8_H  TM=6.912E-01  e=3.345E-02  Homo sapiens
  1q9c-assembly5_E  TM=6.545E-01  e=4.095E-02  Homo sapiens

Sequence (168 aa):
YYIGQRAATAIISEAGSYQISSDALQSINQFLDEVLMTLIQRTQSLDLSVVKSHVLNLLPRSLGKNAIVEAELEVKTYSETNAIDYPLYERLKTLDPCLPLEQVWKALRYACIDYCTLADKSQGVTPVTTTIKPDLSISPMVTIYLTTILEHMAEYILTTVAVAAEQE

Foldseek 3Di:
DLADLVLLQVLLCVLHPDHDDPVNVVVLVVVLLVVLLVLCVVQLALDLVSSLVVLCVPDDNVLSVVLQVVLVVQLVVCVVVDPWPVVLRVCRGHHDPPDPSVLVSVQLVVLLLVVRPNHDVVPVCPVPPPPPPRPRDDTNSSSSSSSSSSVSVSSVVSNVVSVVVVVD

pLDDT: mean 88.73, std 14.23, range [37.25, 98.31]

Mean predicted aligned error: 5.5 Å

Secondary structure (DSSP, 8-state):
--S-HHHHHHHHHTTSS----HHHHHHHHHHHHHHHHHHHHHHS---HHHHHHHHHHHS-HHHHHHHHHHHHHHHHHHHHHS---HHHHHHHSS--TTS-HHHHHHHHHHHHHHH-SSS-SSS-----S-----SSPPPHHHHHHHHHHHHHHHHHHHHHHHHHHH--

Solvent-accessible surface area (backbone atoms only — not comparable to full-atom values): 9389 Å² total; per-residue (Å²): 103,49,63,18,72,68,44,53,39,55,56,25,40,75,70,38,101,55,80,78,52,70,68,59,52,49,50,53,42,51,50,52,54,50,51,54,46,50,49,45,71,73,59,48,32,60,31,67,68,59,48,50,56,50,43,51,70,72,38,60,72,66,60,24,48,52,24,49,53,50,16,52,48,53,36,48,57,46,56,77,76,41,87,77,62,56,73,61,43,60,60,38,40,53,53,58,88,86,54,59,62,69,57,55,44,53,33,49,52,53,48,23,32,71,70,29,81,42,20,56,73,80,59,65,70,67,65,71,90,57,99,58,78,51,94,60,84,74,41,66,60,53,36,51,30,54,27,42,34,52,49,47,51,48,52,51,50,45,46,51,54,32,53,53,63,72,75,110

Radius of gyration: 16.4 Å; Cα contacts (8 Å, |Δi|>4): 173; chains: 1; bounding box: 43×40×48 Å

Organism: NCBI:txid101127